Protein AF-J2PBT2-F1 (afdb_monomer_lite)

Structure (mmCIF, N/CA/C/O backbone):
data_AF-J2PBT2-F1
#
_entry.id   AF-J2PBT2-F1
#
loop_
_atom_site.group_PDB
_atom_site.id
_atom_site.type_symbol
_atom_site.label_atom_id
_atom_site.label_alt_id
_atom_site.label_comp_id
_atom_site.label_asym_id
_atom_site.label_entity_id
_atom_site.label_seq_id
_atom_site.pdbx_PDB_ins_code
_atom_site.Cartn_x
_atom_site.Cartn_y
_atom_site.Cartn_z
_atom_site.occupancy
_atom_site.B_iso_or_equiv
_atom_site.auth_seq_id
_at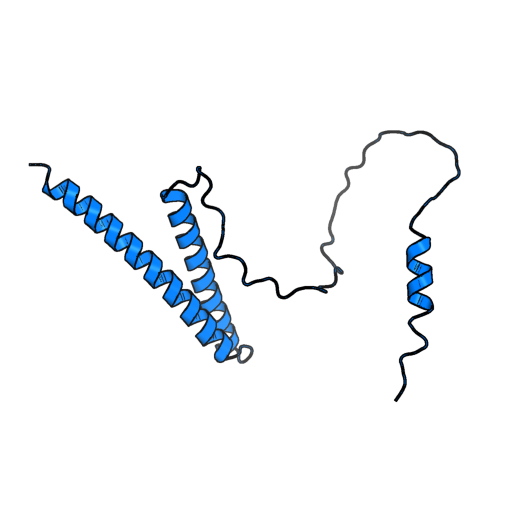om_site.auth_comp_id
_atom_site.auth_asym_id
_atom_site.auth_atom_id
_atom_site.pdbx_PDB_model_num
ATOM 1 N N . MET A 1 1 ? 4.265 7.993 45.966 1.00 47.66 1 MET A N 1
ATOM 2 C CA . MET A 1 1 ? 5.651 7.564 46.272 1.00 47.66 1 MET A CA 1
ATOM 3 C C . MET A 1 1 ? 5.531 6.556 47.407 1.00 47.66 1 MET A C 1
ATOM 5 O O . MET A 1 1 ? 5.002 6.959 48.424 1.00 47.66 1 MET A O 1
ATOM 9 N N . SER A 1 2 ? 5.807 5.256 47.325 1.00 50.16 2 SER A N 1
ATOM 10 C CA . SER A 1 2 ? 6.770 4.461 46.554 1.00 50.16 2 SER A CA 1
ATOM 11 C C . SER A 1 2 ? 6.261 3.000 46.495 1.00 50.16 2 SER A C 1
ATOM 13 O O . SER A 1 2 ? 6.172 2.331 47.517 1.00 50.16 2 SER A O 1
ATOM 15 N N . ILE A 1 3 ? 5.921 2.499 45.301 1.00 54.91 3 ILE A N 1
ATOM 16 C CA . ILE A 1 3 ? 5.471 1.110 45.039 1.00 54.91 3 ILE A CA 1
ATOM 17 C C . ILE A 1 3 ? 6.496 0.463 44.092 1.00 54.91 3 ILE A C 1
ATOM 19 O O . ILE A 1 3 ? 6.188 0.099 42.967 1.00 54.91 3 ILE A O 1
ATOM 23 N N . GLY A 1 4 ? 7.768 0.448 44.500 1.00 60.97 4 GLY A N 1
ATOM 24 C CA . GLY A 1 4 ? 8.878 0.122 43.588 1.00 60.97 4 GLY A CA 1
ATOM 25 C C . GLY A 1 4 ? 9.994 -0.749 44.159 1.00 60.97 4 GLY A C 1
ATOM 26 O O . GLY A 1 4 ? 10.974 -0.969 43.464 1.00 60.97 4 GLY A O 1
ATOM 27 N N . ALA A 1 5 ? 9.883 -1.245 45.395 1.00 56.50 5 ALA A N 1
ATOM 28 C CA . ALA A 1 5 ? 10.969 -2.009 46.024 1.00 56.50 5 ALA A CA 1
ATOM 29 C C . ALA A 1 5 ? 10.658 -3.499 46.259 1.00 56.50 5 ALA A C 1
ATOM 31 O O . ALA A 1 5 ? 11.579 -4.264 46.524 1.00 56.50 5 ALA A O 1
ATOM 32 N N . LEU A 1 6 ? 9.394 -3.935 46.155 1.00 55.50 6 LEU A N 1
ATOM 33 C CA . LEU A 1 6 ? 9.013 -5.318 46.487 1.00 55.50 6 LEU A CA 1
ATOM 34 C C . LEU A 1 6 ? 8.973 -6.278 45.279 1.00 55.50 6 LEU A C 1
ATOM 36 O O . LEU A 1 6 ? 9.051 -7.486 45.480 1.00 55.50 6 LEU A O 1
ATOM 40 N N . ASP A 1 7 ? 8.915 -5.786 44.037 1.00 58.91 7 ASP A N 1
ATOM 41 C CA . ASP A 1 7 ? 8.804 -6.650 42.845 1.00 58.91 7 ASP A CA 1
ATOM 42 C C . ASP A 1 7 ? 10.152 -7.259 42.394 1.00 58.91 7 ASP A C 1
ATOM 44 O O . ASP A 1 7 ? 10.207 -8.402 41.932 1.00 58.91 7 ASP A O 1
ATOM 48 N N . ALA A 1 8 ? 11.266 -6.557 42.640 1.00 56.81 8 ALA A N 1
ATOM 49 C CA . ALA A 1 8 ? 12.604 -6.958 42.190 1.00 56.81 8 ALA A CA 1
ATOM 50 C C . ALA A 1 8 ? 13.091 -8.299 42.781 1.00 56.81 8 ALA A C 1
ATOM 52 O O . ALA A 1 8 ? 13.845 -9.025 42.133 1.00 56.81 8 ALA A O 1
ATOM 53 N N . ALA A 1 9 ? 12.632 -8.672 43.981 1.00 58.34 9 ALA A N 1
ATOM 54 C CA . ALA A 1 9 ? 12.996 -9.946 44.604 1.00 58.34 9 ALA A CA 1
ATOM 55 C C . ALA A 1 9 ? 12.275 -11.152 43.967 1.00 58.34 9 ALA A C 1
ATOM 57 O O . ALA A 1 9 ? 12.816 -12.258 43.950 1.00 58.34 9 ALA A O 1
ATOM 58 N N . SER A 1 10 ? 11.077 -10.955 43.402 1.00 59.69 10 SER A N 1
ATOM 59 C CA . SER A 1 10 ? 10.275 -12.040 42.813 1.00 59.69 10 SER A CA 1
ATOM 60 C C . SER A 1 10 ? 10.696 -12.389 41.377 1.00 59.69 10 SER A C 1
ATOM 62 O O . SER A 1 10 ? 10.554 -13.537 40.943 1.00 59.69 10 SER A O 1
ATOM 64 N N . ALA A 1 11 ? 11.294 -11.429 40.663 1.00 56.41 11 ALA A N 1
ATOM 65 C CA . ALA A 1 11 ? 11.822 -11.620 39.315 1.00 56.41 11 ALA A CA 1
ATOM 66 C C . ALA A 1 11 ? 13.070 -12.523 39.286 1.00 56.41 11 ALA A C 1
ATOM 68 O O . ALA A 1 11 ? 13.260 -13.282 38.335 1.00 56.41 11 ALA A O 1
ATOM 69 N N . TYR A 1 12 ? 13.886 -12.519 40.346 1.00 53.81 12 TYR A N 1
ATOM 70 C CA . TYR A 1 12 ? 15.130 -13.297 40.377 1.00 53.81 12 TYR A CA 1
ATOM 71 C C . TYR A 1 12 ? 14.904 -14.809 40.582 1.00 53.81 12 TYR A C 1
ATOM 73 O O . TYR A 1 12 ? 15.694 -15.630 40.121 1.00 53.81 12 TYR A O 1
ATOM 81 N N . GLY A 1 13 ? 13.791 -15.210 41.209 1.00 53.09 13 GLY A N 1
ATOM 82 C CA . GLY A 1 13 ? 13.482 -16.625 41.468 1.00 53.09 13 GLY A CA 1
ATOM 83 C C . GLY A 1 13 ? 12.998 -17.413 40.243 1.00 53.09 13 GLY A C 1
ATOM 84 O O . GLY A 1 13 ? 13.168 -18.630 40.180 1.00 53.09 13 GLY A O 1
ATOM 85 N N . ARG A 1 14 ? 12.413 -16.744 39.240 1.00 59.00 14 ARG A N 1
ATOM 86 C CA . ARG A 1 14 ? 11.822 -17.422 38.071 1.00 59.00 14 ARG A CA 1
ATOM 87 C C . ARG A 1 14 ? 12.865 -17.837 37.024 1.00 59.00 14 ARG A C 1
ATOM 89 O O . ARG A 1 14 ? 12.619 -18.774 36.271 1.00 59.00 14 ARG A O 1
ATOM 96 N N . ALA A 1 15 ? 14.031 -17.191 37.006 1.00 53.09 15 ALA A N 1
ATOM 97 C CA . ALA A 1 15 ? 15.075 -17.440 36.012 1.00 53.09 15 ALA A CA 1
ATOM 98 C C . ALA A 1 15 ? 15.914 -18.708 36.284 1.00 53.09 15 ALA A C 1
ATOM 100 O O . ALA A 1 15 ? 16.444 -19.288 35.343 1.00 53.09 15 ALA A O 1
ATOM 101 N N . MET A 1 16 ? 15.998 -19.195 37.532 1.00 50.34 16 MET A N 1
ATOM 102 C CA . MET A 1 16 ? 16.809 -20.385 37.859 1.00 50.34 16 MET A CA 1
ATOM 103 C C . MET A 1 16 ? 16.047 -21.720 37.846 1.00 50.34 16 MET A C 1
ATOM 105 O O . MET A 1 16 ? 16.673 -22.770 37.941 1.00 50.34 16 MET A O 1
ATOM 109 N N . ARG A 1 17 ? 14.713 -21.731 37.694 1.00 54.00 17 ARG A N 1
ATOM 110 C CA . ARG A 1 17 ? 13.935 -22.988 37.640 1.00 54.00 17 ARG A CA 1
ATOM 111 C C . ARG A 1 17 ? 13.890 -23.639 36.246 1.00 54.00 17 ARG A C 1
ATOM 113 O O . ARG A 1 17 ? 13.433 -24.769 36.117 1.00 54.00 17 ARG A O 1
ATOM 120 N N . ALA A 1 18 ? 14.373 -22.960 35.206 1.00 54.31 18 ALA A N 1
ATOM 121 C CA . ALA A 1 18 ? 14.307 -23.451 33.826 1.00 54.31 18 ALA A CA 1
ATOM 122 C C . ALA A 1 18 ? 15.460 -24.395 33.418 1.00 54.31 18 ALA A C 1
ATOM 124 O O . ALA A 1 18 ? 15.490 -24.847 32.276 1.00 54.31 18 ALA A O 1
ATOM 125 N N . ALA A 1 19 ? 16.387 -24.732 34.320 1.00 56.31 19 ALA A N 1
ATOM 126 C CA . ALA A 1 19 ? 17.487 -25.648 34.029 1.00 56.31 19 ALA A CA 1
ATOM 127 C C . ALA A 1 19 ? 17.435 -26.892 34.935 1.00 56.31 19 ALA A C 1
ATOM 129 O O . ALA A 1 19 ? 17.770 -26.825 36.115 1.00 56.31 19 ALA A O 1
ATOM 130 N N . SER A 1 20 ? 17.121 -28.038 34.317 1.00 49.19 20 SER A N 1
ATOM 131 C CA . SER A 1 20 ? 17.279 -29.433 34.792 1.00 49.19 20 SER A CA 1
ATOM 132 C C . SER A 1 20 ? 16.114 -30.071 35.574 1.00 49.19 20 SER A C 1
ATOM 134 O O . SER A 1 20 ? 15.980 -29.858 36.777 1.00 49.19 20 SER A O 1
ATOM 136 N N . PRO A 1 21 ? 15.369 -31.010 34.960 1.00 51.09 21 PRO A N 1
ATOM 137 C CA . PRO A 1 21 ? 14.799 -32.148 35.667 1.00 51.09 21 PRO A CA 1
ATOM 138 C C . PRO A 1 21 ? 15.700 -33.380 35.466 1.00 51.09 21 PRO A C 1
ATOM 140 O O . PRO A 1 21 ? 15.740 -33.970 34.389 1.00 51.09 21 PRO A O 1
ATOM 143 N N . LEU A 1 22 ? 16.436 -33.770 36.509 1.00 46.00 22 LEU A N 1
ATOM 144 C CA . LEU A 1 22 ? 17.042 -35.100 36.623 1.00 46.00 22 LEU A CA 1
ATOM 145 C C . LEU A 1 22 ? 16.143 -35.998 37.489 1.00 46.00 22 LEU A C 1
ATOM 147 O O . LEU A 1 22 ? 15.626 -35.554 38.512 1.00 46.00 22 LEU A O 1
ATOM 151 N N . SER A 1 23 ? 16.080 -37.276 37.096 1.00 39.22 23 SER A N 1
ATOM 152 C CA . SER A 1 23 ? 15.415 -38.445 37.713 1.00 39.22 23 SER A CA 1
ATOM 153 C C . SER A 1 23 ? 13.922 -38.627 37.375 1.00 39.22 23 SER A C 1
ATOM 155 O O . SER A 1 23 ? 13.120 -37.730 37.573 1.00 39.22 23 SER A O 1
ATOM 157 N N . GLY A 1 24 ? 13.458 -39.760 36.843 1.00 40.16 24 GLY A N 1
ATOM 158 C CA . GLY A 1 24 ? 14.122 -41.015 36.506 1.00 40.16 24 GLY A CA 1
ATOM 159 C C . GLY A 1 24 ? 13.163 -41.969 35.776 1.00 40.16 24 GLY A C 1
ATOM 160 O O . GLY A 1 24 ? 11.947 -41.811 35.840 1.00 40.16 24 GLY A O 1
ATOM 161 N N . THR A 1 25 ? 13.759 -42.981 35.135 1.00 48.75 25 THR A N 1
ATOM 162 C CA . THR A 1 25 ? 13.174 -44.254 34.653 1.00 48.75 25 THR A CA 1
ATOM 163 C C . THR A 1 25 ? 12.144 -44.232 33.509 1.00 48.75 25 THR A C 1
ATOM 165 O O . THR A 1 25 ? 10.972 -43.952 33.721 1.00 48.75 25 THR A O 1
ATOM 168 N N . GLY A 1 26 ? 12.573 -44.703 32.324 1.00 39.12 26 GLY A N 1
ATOM 169 C CA . GLY A 1 26 ? 11.699 -45.329 31.315 1.00 39.12 26 GLY A CA 1
ATOM 170 C C . GLY A 1 26 ? 11.868 -44.804 29.885 1.00 39.12 26 GLY A C 1
ATOM 171 O O . GLY A 1 26 ? 11.377 -43.736 29.555 1.00 39.12 26 GLY A O 1
ATOM 172 N N . GLN A 1 27 ? 12.561 -45.568 29.040 1.00 46.88 27 GLN A N 1
ATOM 173 C CA . GLN A 1 27 ? 12.809 -45.319 27.609 1.00 46.88 27 GLN A CA 1
ATOM 174 C C . GLN A 1 27 ? 11.504 -45.422 26.747 1.00 46.88 27 GLN A C 1
ATOM 176 O O . GLN A 1 27 ? 10.468 -45.824 27.273 1.00 46.88 27 GLN A O 1
ATOM 181 N N . PRO A 1 28 ? 11.515 -45.036 25.447 1.00 50.88 28 PRO A N 1
ATOM 182 C CA . PRO A 1 28 ? 10.385 -44.525 24.678 1.00 50.88 28 PRO A CA 1
ATOM 183 C C . PRO A 1 28 ? 9.547 -45.622 24.015 1.00 50.88 28 PRO A C 1
ATOM 185 O O . PRO A 1 28 ? 10.076 -46.597 23.484 1.00 50.88 28 PRO A O 1
ATOM 188 N N . ALA A 1 29 ? 8.242 -45.380 23.926 1.00 46.41 29 ALA A N 1
ATOM 189 C CA . ALA A 1 29 ? 7.372 -46.046 22.970 1.00 46.41 29 ALA A CA 1
ATOM 190 C C . ALA A 1 29 ? 6.780 -44.988 22.035 1.00 46.41 29 ALA A C 1
ATOM 192 O O . ALA A 1 29 ? 5.908 -44.204 22.403 1.00 46.41 29 ALA A O 1
ATOM 193 N N . SER A 1 30 ? 7.300 -44.959 20.813 1.00 62.41 30 SER A N 1
ATOM 194 C CA . SER A 1 30 ? 6.652 -44.369 19.649 1.00 62.41 30 SER A CA 1
ATOM 195 C C . SER A 1 30 ? 5.271 -45.000 19.460 1.00 62.41 30 SER A C 1
ATOM 197 O O . SER A 1 30 ? 5.191 -46.163 19.072 1.00 62.41 30 SER A O 1
ATOM 199 N N . ALA A 1 31 ? 4.200 -44.250 19.707 1.00 47.72 31 ALA A N 1
ATOM 200 C CA . ALA A 1 31 ? 2.865 -44.590 19.226 1.00 47.72 31 ALA A CA 1
ATOM 201 C C . ALA A 1 31 ? 1.953 -43.352 19.231 1.00 47.72 31 ALA A C 1
ATOM 203 O O . ALA A 1 31 ? 1.562 -42.845 20.275 1.00 47.72 31 ALA A O 1
ATOM 204 N N . SER A 1 32 ? 1.662 -42.875 18.020 1.00 50.34 32 SER A N 1
ATOM 205 C CA . SER A 1 32 ? 0.333 -42.482 17.532 1.00 50.34 32 SER A CA 1
ATOM 206 C C . SER A 1 32 ? -0.708 -41.924 18.518 1.00 50.34 32 SER A C 1
ATOM 208 O O . SER A 1 32 ? -1.292 -42.675 19.294 1.00 50.34 32 SER A O 1
ATOM 210 N N . ALA A 1 33 ? -1.095 -40.667 18.304 1.00 48.66 33 ALA A N 1
ATOM 211 C CA . ALA A 1 33 ? -2.494 -40.213 18.320 1.00 48.66 33 ALA A CA 1
ATOM 212 C C . ALA A 1 33 ? -2.522 -38.792 17.728 1.00 48.66 33 ALA A C 1
ATOM 214 O O . ALA A 1 33 ? -2.133 -37.825 18.368 1.00 48.66 33 ALA A O 1
ATOM 215 N N . THR A 1 34 ? -2.759 -38.638 16.426 1.00 52.97 34 THR A N 1
ATOM 216 C CA . THR A 1 34 ? -4.092 -38.329 15.879 1.00 52.97 34 THR A CA 1
ATOM 217 C C . THR A 1 34 ? -5.202 -38.239 16.923 1.00 52.97 34 THR A C 1
ATOM 219 O O . THR A 1 34 ? -5.758 -39.247 17.335 1.00 52.97 34 THR A O 1
ATOM 222 N N . SER A 1 35 ? -5.559 -37.009 17.272 1.00 43.78 35 SER A N 1
ATOM 223 C CA . SER A 1 35 ? -6.927 -36.539 17.538 1.00 43.78 35 SER A CA 1
ATOM 224 C C . SER A 1 35 ? -6.779 -35.038 17.801 1.00 43.78 35 SER A C 1
ATOM 226 O O . SER A 1 35 ? -6.085 -34.648 18.727 1.00 43.78 35 SER A O 1
ATOM 228 N N . GLY A 1 36 ? -7.222 -34.139 16.932 1.00 38.00 36 GLY A N 1
ATOM 229 C CA . GLY A 1 36 ? -8.622 -33.979 16.584 1.00 38.00 36 GLY A CA 1
ATOM 230 C C . GLY A 1 36 ? -9.206 -32.858 17.450 1.00 38.00 36 GLY A C 1
ATOM 231 O O . GLY A 1 36 ? -9.168 -32.949 18.668 1.00 38.00 36 GLY A O 1
ATOM 232 N N . ALA A 1 37 ? -9.772 -31.855 16.777 1.00 41.28 37 ALA A N 1
ATOM 233 C CA . ALA A 1 37 ? -10.699 -30.842 17.290 1.00 41.28 37 ALA A CA 1
ATOM 234 C C . ALA A 1 37 ? -10.143 -29.658 18.119 1.00 41.28 37 ALA A C 1
ATOM 236 O O . ALA A 1 37 ? -9.865 -29.763 19.303 1.00 41.28 37 ALA A O 1
ATOM 237 N N . GLY A 1 38 ? -10.148 -28.485 17.470 1.00 43.56 38 GLY A N 1
ATOM 238 C CA . GLY A 1 38 ? -10.887 -27.310 17.951 1.00 43.56 38 GLY A CA 1
ATOM 239 C C . GLY A 1 38 ? -10.341 -26.538 19.155 1.00 43.56 38 GLY A C 1
ATOM 240 O O . GLY A 1 38 ? -10.499 -26.958 20.294 1.00 43.56 38 GLY A O 1
ATOM 241 N N . GLY A 1 39 ? -9.856 -25.316 18.906 1.00 40.53 39 GLY A N 1
ATOM 242 C CA . GLY A 1 39 ? -9.716 -24.304 19.957 1.00 40.53 39 GLY A CA 1
ATOM 243 C C . GLY A 1 39 ? -8.714 -23.197 19.645 1.00 40.53 39 GLY A C 1
ATOM 244 O O . GLY A 1 39 ? -7.674 -23.125 20.287 1.00 40.53 39 GLY A O 1
ATOM 245 N N . ILE A 1 40 ? -9.010 -22.300 18.696 1.00 49.00 40 ILE A N 1
ATOM 246 C CA . ILE A 1 40 ? -8.290 -21.016 18.617 1.00 49.00 40 ILE A CA 1
ATOM 247 C C . ILE A 1 40 ? -8.885 -20.051 19.646 1.00 49.00 40 ILE A C 1
ATOM 249 O O . ILE A 1 40 ? -9.756 -19.238 19.351 1.00 49.00 40 ILE A O 1
ATOM 253 N N . GLY A 1 41 ? -8.448 -20.196 20.892 1.00 42.22 41 GLY A N 1
ATOM 254 C CA . GLY A 1 41 ? -8.869 -19.354 22.000 1.00 42.22 41 GLY A CA 1
ATOM 255 C C . GLY A 1 41 ? -7.725 -19.103 22.972 1.00 42.22 41 GLY A C 1
ATOM 256 O O . GLY A 1 41 ? -7.261 -20.025 23.627 1.00 42.22 41 GLY A O 1
ATOM 257 N N . ALA A 1 42 ? -7.371 -17.822 23.090 1.00 44.31 42 ALA A N 1
ATOM 258 C CA . ALA A 1 42 ? -6.699 -17.181 24.218 1.00 44.31 42 ALA A CA 1
ATOM 259 C C . ALA A 1 42 ? -5.190 -17.427 24.434 1.00 44.31 42 ALA A C 1
ATOM 261 O O . ALA A 1 42 ? -4.758 -18.425 25.000 1.00 44.31 42 ALA A O 1
ATOM 262 N N . GLY A 1 43 ? -4.424 -16.362 24.165 1.00 44.03 43 GLY A N 1
ATOM 263 C CA . GLY A 1 43 ? -3.372 -15.932 25.087 1.00 44.03 43 GLY A CA 1
ATOM 264 C C . GLY A 1 43 ? -1.942 -16.007 24.569 1.00 44.03 43 GLY A C 1
ATOM 265 O O . GLY A 1 43 ? -1.163 -16.812 25.062 1.00 44.03 43 GLY A O 1
ATOM 266 N N . LEU A 1 44 ? -1.546 -15.091 23.680 1.00 41.09 44 LEU A N 1
ATOM 267 C CA . LEU A 1 44 ? -0.158 -14.625 23.642 1.00 41.09 44 LEU A CA 1
ATOM 268 C C . LEU A 1 44 ? -0.139 -13.098 23.621 1.00 41.09 44 LEU A C 1
ATOM 270 O O . LEU A 1 44 ? -0.650 -12.458 22.704 1.00 41.09 44 LEU A O 1
ATOM 274 N N . GLY A 1 45 ? 0.401 -12.542 24.704 1.00 39.62 45 GLY A N 1
ATOM 275 C CA . GLY A 1 45 ? 0.529 -11.116 24.933 1.00 39.62 45 GLY A CA 1
ATOM 276 C C . GLY A 1 45 ? 1.402 -10.450 23.877 1.00 39.62 45 GLY A C 1
ATOM 277 O O . GLY A 1 45 ? 2.549 -10.833 23.661 1.00 39.62 45 GLY A O 1
ATOM 278 N N . VAL A 1 46 ? 0.846 -9.410 23.262 1.00 46.41 46 VAL A N 1
ATOM 279 C CA . VAL A 1 46 ? 1.599 -8.394 22.533 1.00 46.41 46 VAL A CA 1
ATOM 280 C C . VAL A 1 46 ? 2.356 -7.562 23.563 1.00 46.41 46 VAL A C 1
ATOM 282 O O . VAL A 1 46 ? 1.783 -6.745 24.280 1.00 46.41 46 VAL A O 1
ATOM 285 N N . GLY A 1 47 ? 3.657 -7.806 23.642 1.00 43.50 47 GLY A N 1
ATOM 286 C CA . GLY A 1 47 ? 4.618 -6.971 24.339 1.00 43.50 47 GLY A CA 1
ATOM 287 C C . GLY A 1 47 ? 5.903 -6.943 23.527 1.00 43.50 47 GLY A C 1
ATOM 288 O O . GLY A 1 47 ? 6.633 -7.927 23.511 1.00 43.50 47 GLY A O 1
ATOM 289 N N . GLY A 1 48 ? 6.170 -5.817 22.862 1.00 40.81 48 GLY A N 1
ATOM 290 C CA . GLY A 1 48 ? 7.488 -5.518 22.303 1.00 40.81 48 GLY A CA 1
ATOM 291 C C . GLY A 1 48 ? 7.495 -5.112 20.832 1.00 40.81 48 GLY A C 1
ATOM 292 O O . GLY A 1 48 ? 7.473 -5.957 19.948 1.00 40.81 48 GLY A O 1
ATOM 293 N N . GLY A 1 49 ? 7.670 -3.808 20.603 1.00 43.16 49 GLY A N 1
ATOM 294 C CA . GLY A 1 49 ? 8.458 -3.319 19.472 1.00 43.16 49 GLY A CA 1
ATOM 295 C C . GLY A 1 49 ? 7.671 -2.726 18.310 1.00 43.16 49 GLY A C 1
ATOM 296 O O . GLY A 1 49 ? 7.238 -3.430 17.407 1.00 43.16 49 GLY A O 1
ATOM 297 N N . LEU A 1 50 ? 7.616 -1.395 18.279 1.00 52.69 50 LEU A N 1
ATOM 298 C CA . LEU A 1 50 ? 7.245 -0.551 17.138 1.00 52.69 50 LEU A CA 1
ATOM 299 C C . LEU A 1 50 ? 8.280 -0.628 15.988 1.00 52.69 50 LEU A C 1
ATOM 301 O O . LEU A 1 50 ? 8.777 0.384 15.508 1.00 52.69 50 LEU A O 1
ATOM 305 N N . GLY A 1 51 ? 8.624 -1.833 15.533 1.00 50.72 51 GLY A N 1
ATOM 306 C CA . GLY A 1 51 ? 9.575 -2.081 14.441 1.00 50.72 51 GLY A CA 1
ATOM 307 C C . GLY A 1 51 ? 8.936 -2.181 13.051 1.00 50.72 51 GLY A C 1
ATOM 308 O O . GLY A 1 51 ? 9.474 -2.864 12.189 1.00 50.72 51 GLY A O 1
ATOM 309 N N . GLY A 1 52 ? 7.773 -1.562 12.833 1.00 53.25 52 GLY A N 1
ATOM 310 C CA . GLY A 1 52 ? 6.943 -1.759 11.635 1.00 53.25 52 GLY A CA 1
ATOM 311 C C . GLY A 1 52 ? 7.201 -0.821 10.450 1.00 53.25 52 GLY A C 1
ATOM 312 O O . GLY A 1 52 ? 6.368 -0.767 9.557 1.00 53.25 52 GLY A O 1
ATOM 313 N N . LEU A 1 53 ? 8.306 -0.068 10.425 1.00 55.56 53 LEU A N 1
ATOM 314 C CA . LEU A 1 53 ? 8.630 0.873 9.330 1.00 55.56 53 LEU A CA 1
ATOM 315 C C . LEU A 1 53 ? 9.892 0.473 8.536 1.00 55.56 53 LEU A C 1
ATOM 317 O O . LEU A 1 53 ? 10.396 1.240 7.723 1.00 55.56 53 LEU A O 1
ATOM 321 N N . GLY A 1 54 ? 10.413 -0.739 8.747 1.00 52.69 54 GLY A N 1
ATOM 322 C CA . GLY A 1 54 ? 11.654 -1.235 8.135 1.00 52.69 54 GLY A CA 1
ATOM 323 C C . GLY A 1 54 ? 11.486 -2.013 6.825 1.00 52.69 54 GLY A C 1
ATOM 324 O O . GLY A 1 54 ? 12.252 -2.940 6.587 1.00 52.69 54 GLY A O 1
ATOM 325 N N . GLY A 1 55 ? 10.482 -1.695 6.003 1.00 55.34 55 GLY A N 1
ATOM 326 C CA . GLY A 1 55 ? 10.141 -2.468 4.798 1.00 55.34 55 GLY A CA 1
ATOM 327 C C . GLY A 1 55 ? 10.668 -1.933 3.462 1.00 55.34 55 GLY A C 1
ATOM 328 O O . GLY A 1 55 ? 10.480 -2.593 2.451 1.00 55.34 55 GLY A O 1
ATOM 329 N N . ILE A 1 56 ? 11.333 -0.773 3.416 1.00 57.66 56 ILE A N 1
ATOM 330 C CA . ILE A 1 56 ? 11.782 -0.154 2.145 1.00 57.66 56 ILE A CA 1
ATOM 331 C C . ILE A 1 56 ? 13.215 -0.531 1.724 1.00 57.66 56 ILE A C 1
ATOM 333 O O . ILE A 1 56 ? 13.780 0.071 0.818 1.00 57.66 56 ILE A O 1
ATOM 337 N N . GLY A 1 57 ? 13.819 -1.533 2.368 1.00 57.09 57 GLY A N 1
ATOM 338 C CA . GLY A 1 57 ? 15.227 -1.905 2.175 1.00 57.09 57 GLY A CA 1
ATOM 339 C C . GLY A 1 57 ? 15.463 -3.393 1.932 1.00 57.09 57 GLY A C 1
ATOM 340 O O . GLY A 1 57 ? 16.470 -3.927 2.391 1.00 57.09 57 GLY A O 1
ATOM 341 N N . GLY A 1 58 ? 14.535 -4.082 1.262 1.00 51.97 58 GLY A N 1
ATOM 342 C CA . GLY A 1 58 ? 14.726 -5.472 0.851 1.00 51.97 58 GLY A CA 1
ATOM 343 C C . GLY A 1 58 ? 15.858 -5.587 -0.171 1.00 51.97 58 GLY A C 1
ATOM 344 O O . GLY A 1 58 ? 15.781 -5.035 -1.265 1.00 51.97 58 GLY A O 1
ATOM 345 N N . SER A 1 59 ? 16.915 -6.299 0.205 1.00 45.06 59 SER A N 1
ATOM 346 C CA . SER A 1 59 ? 18.088 -6.630 -0.604 1.00 45.06 59 SER A CA 1
ATOM 347 C C . SER A 1 59 ? 17.729 -7.044 -2.036 1.00 45.06 59 SER A C 1
ATOM 349 O O . SER A 1 59 ? 17.173 -8.120 -2.255 1.00 45.06 59 SER A O 1
ATOM 351 N N . VAL A 1 60 ? 18.135 -6.227 -3.012 1.00 53.19 60 VAL A N 1
ATOM 352 C CA . VAL A 1 60 ? 18.232 -6.606 -4.431 1.00 53.19 60 VAL A CA 1
ATOM 353 C C . VAL A 1 60 ? 19.438 -7.541 -4.584 1.00 53.19 60 VAL A C 1
ATOM 355 O O . VAL A 1 60 ? 20.518 -7.159 -5.024 1.00 53.19 60 VAL A O 1
ATOM 358 N N . GLY A 1 61 ? 19.272 -8.779 -4.121 1.00 45.00 61 GLY A N 1
ATOM 359 C CA . GLY A 1 61 ? 20.116 -9.915 -4.477 1.00 45.00 61 GLY A CA 1
ATOM 360 C C . GLY A 1 61 ? 19.492 -10.617 -5.679 1.00 45.00 61 GLY A C 1
ATOM 361 O O . GLY A 1 61 ? 18.284 -10.843 -5.692 1.00 45.00 61 GLY A O 1
ATOM 362 N N . GLY A 1 62 ? 20.294 -10.899 -6.707 1.00 57.12 62 GLY A N 1
ATOM 363 C CA . GLY A 1 62 ? 19.838 -11.420 -7.998 1.00 57.12 62 GLY A CA 1
ATOM 364 C C . GLY A 1 62 ? 18.838 -12.575 -7.880 1.00 57.12 62 GLY A C 1
ATOM 365 O O . GLY A 1 62 ? 19.127 -13.592 -7.257 1.00 57.12 62 GLY A O 1
ATOM 366 N N . GLY A 1 63 ? 17.666 -12.403 -8.498 1.00 59.00 63 GLY A N 1
ATOM 367 C CA . GLY A 1 63 ? 16.620 -13.428 -8.556 1.00 59.00 63 GLY A CA 1
ATOM 368 C C . GLY A 1 63 ? 15.194 -12.886 -8.664 1.00 59.00 63 GLY A C 1
ATOM 369 O O . GLY A 1 63 ? 14.324 -13.588 -9.171 1.00 59.00 63 GLY A O 1
ATOM 370 N N . THR A 1 64 ? 14.934 -11.641 -8.256 1.00 69.25 64 THR A N 1
ATOM 371 C CA . THR A 1 64 ? 13.593 -11.053 -8.401 1.00 69.25 64 THR A CA 1
ATOM 372 C C . THR A 1 64 ? 13.370 -10.623 -9.847 1.00 69.25 64 THR A C 1
ATOM 374 O O . THR A 1 64 ? 13.979 -9.666 -10.326 1.00 69.25 64 THR A O 1
ATOM 377 N N . SER A 1 65 ? 12.502 -11.338 -10.563 1.00 87.31 65 SER A N 1
ATOM 378 C CA . SER A 1 65 ? 12.047 -10.914 -11.885 1.00 87.31 65 SER A CA 1
ATOM 379 C C . SER A 1 65 ? 11.310 -9.574 -11.765 1.00 87.31 65 SER A C 1
ATOM 381 O O . SER A 1 65 ? 10.564 -9.350 -10.811 1.00 87.31 65 SER A O 1
ATOM 383 N N . PHE A 1 66 ? 11.494 -8.676 -12.738 1.00 84.38 66 PHE A N 1
ATOM 384 C CA . PHE A 1 66 ? 10.756 -7.405 -12.793 1.00 84.38 66 PHE A CA 1
ATOM 385 C C . PHE A 1 66 ? 9.240 -7.633 -12.676 1.00 84.38 66 PHE A C 1
ATOM 387 O O . PHE A 1 66 ? 8.561 -6.918 -11.948 1.00 84.38 66 PHE A O 1
ATOM 394 N N . GLY A 1 67 ? 8.732 -8.692 -13.316 1.00 89.38 67 GLY A N 1
ATOM 395 C CA . GLY A 1 67 ? 7.335 -9.107 -13.197 1.00 89.38 67 GLY A CA 1
ATOM 396 C C . GLY A 1 67 ? 6.922 -9.428 -11.760 1.00 89.38 67 GLY A C 1
ATOM 397 O O . GLY A 1 67 ? 5.899 -8.927 -11.315 1.00 89.38 67 GLY A O 1
ATOM 398 N N . GLY A 1 68 ? 7.735 -10.179 -11.010 1.00 90.94 68 GLY A N 1
ATOM 399 C CA . GLY A 1 68 ? 7.444 -10.490 -9.607 1.00 90.94 68 GLY A CA 1
ATOM 400 C C . GLY A 1 68 ? 7.474 -9.257 -8.698 1.00 90.94 68 GLY A C 1
ATOM 401 O O . GLY A 1 68 ? 6.670 -9.150 -7.772 1.00 90.94 68 GLY A O 1
ATOM 402 N N . MET A 1 69 ? 8.350 -8.288 -8.985 1.00 89.69 69 MET A N 1
ATOM 403 C CA . MET A 1 69 ? 8.351 -6.998 -8.286 1.00 89.69 69 MET A CA 1
ATOM 404 C C . MET A 1 69 ? 7.061 -6.217 -8.569 1.00 89.69 69 MET A C 1
ATOM 406 O O . MET A 1 69 ? 6.413 -5.763 -7.631 1.00 89.69 69 MET A O 1
ATOM 410 N N . VAL A 1 70 ? 6.645 -6.118 -9.836 1.00 91.25 70 VAL A N 1
ATOM 411 C CA . VAL A 1 70 ? 5.397 -5.436 -10.221 1.00 91.25 70 VAL A CA 1
ATOM 412 C C . VAL A 1 70 ? 4.170 -6.134 -9.632 1.00 91.25 70 VAL A C 1
ATOM 414 O O . VAL A 1 70 ? 3.287 -5.464 -9.110 1.00 91.25 70 VAL A O 1
ATOM 417 N N . GLU A 1 71 ? 4.117 -7.465 -9.661 1.00 91.69 71 GLU A N 1
ATOM 418 C CA . GLU A 1 71 ? 3.034 -8.247 -9.053 1.00 91.69 71 GLU A CA 1
ATOM 419 C C . GLU A 1 71 ? 2.922 -7.977 -7.548 1.00 91.69 71 GLU A C 1
ATOM 421 O O . GLU A 1 71 ? 1.827 -7.727 -7.040 1.00 91.69 71 GLU A O 1
ATOM 426 N N . SER A 1 72 ? 4.061 -7.937 -6.851 1.00 92.19 72 SER A N 1
ATOM 427 C CA . SER A 1 72 ? 4.112 -7.604 -5.425 1.00 92.19 72 SER A CA 1
ATOM 428 C C . SER A 1 72 ? 3.603 -6.183 -5.166 1.00 92.19 72 SER A C 1
ATOM 430 O O . SER A 1 72 ? 2.734 -5.998 -4.318 1.00 92.19 72 SER A O 1
ATOM 432 N N . MET A 1 73 ? 4.058 -5.197 -5.948 1.00 90.88 73 MET A N 1
ATOM 433 C CA . MET A 1 73 ? 3.613 -3.799 -5.837 1.00 90.88 73 MET A CA 1
ATOM 434 C C . MET A 1 73 ? 2.106 -3.644 -6.089 1.00 90.88 73 MET A C 1
ATOM 436 O O . MET A 1 73 ? 1.424 -2.906 -5.374 1.00 90.88 73 MET A O 1
ATOM 440 N N . VAL A 1 74 ? 1.564 -4.357 -7.082 1.00 93.69 74 VAL A N 1
ATOM 441 C CA . VAL A 1 74 ? 0.123 -4.376 -7.384 1.00 93.69 74 VAL A CA 1
ATOM 442 C C . VAL A 1 74 ? -0.666 -4.996 -6.234 1.00 93.69 74 VAL A C 1
ATOM 444 O O . VAL A 1 74 ? -1.664 -4.418 -5.799 1.00 93.69 74 VAL A O 1
ATOM 447 N N . SER A 1 75 ? -0.217 -6.139 -5.709 1.00 94.31 75 SER A N 1
ATOM 448 C CA . SER A 1 75 ? -0.852 -6.793 -4.561 1.00 94.31 75 SER A CA 1
ATOM 449 C C . SER A 1 75 ? -0.841 -5.899 -3.318 1.00 94.31 75 SER A C 1
ATOM 451 O O . SER A 1 75 ? -1.838 -5.810 -2.600 1.00 94.31 75 SER A O 1
ATOM 453 N N . GLU A 1 76 ? 0.269 -5.211 -3.068 1.00 92.31 76 GLU A N 1
ATOM 454 C CA . GLU A 1 76 ? 0.438 -4.311 -1.929 1.00 92.31 76 GLU A CA 1
ATOM 455 C C . GLU A 1 76 ? -0.454 -3.069 -2.056 1.00 92.31 76 GLU A C 1
ATOM 457 O O . GLU A 1 76 ? -1.158 -2.714 -1.112 1.00 92.31 76 GLU A O 1
ATOM 462 N N . THR A 1 77 ? -0.552 -2.488 -3.255 1.00 94.38 77 THR A N 1
ATOM 463 C CA . THR A 1 77 ? -1.465 -1.365 -3.529 1.00 94.38 77 THR A CA 1
ATOM 464 C C . THR A 1 77 ? -2.929 -1.765 -3.372 1.00 94.38 77 THR A C 1
ATOM 466 O O . THR A 1 77 ? -3.713 -1.024 -2.778 1.00 94.38 77 THR A O 1
ATOM 469 N N . ALA A 1 78 ? -3.311 -2.962 -3.830 1.00 95.19 78 ALA A N 1
ATOM 470 C CA . ALA A 1 78 ? -4.650 -3.498 -3.591 1.00 95.19 78 ALA A CA 1
ATOM 471 C C . ALA A 1 78 ? -4.937 -3.672 -2.087 1.00 95.19 78 ALA A C 1
ATOM 473 O O . ALA A 1 78 ? -6.060 -3.434 -1.636 1.00 95.19 78 ALA A O 1
ATOM 474 N N . GLY A 1 79 ? -3.925 -4.050 -1.301 1.00 95.31 79 GLY A N 1
ATOM 475 C CA . GLY A 1 79 ? -3.991 -4.081 0.159 1.00 95.31 79 GLY A CA 1
ATOM 476 C C . GLY A 1 79 ? -4.211 -2.695 0.772 1.00 95.31 79 GLY A C 1
ATOM 477 O O . GLY A 1 79 ? -5.115 -2.532 1.594 1.00 95.31 79 GLY A O 1
ATOM 478 N N . SER A 1 80 ? -3.441 -1.692 0.341 1.00 93.81 80 SER A N 1
ATOM 479 C CA . SER A 1 80 ? -3.565 -0.302 0.802 1.00 93.81 80 SER A CA 1
ATOM 480 C C . SER A 1 80 ? -4.939 0.297 0.488 1.00 93.81 80 SER A C 1
ATOM 482 O O . SER A 1 80 ? -5.545 0.911 1.364 1.00 93.81 80 SER A O 1
ATOM 484 N N . LEU A 1 81 ? -5.484 0.045 -0.708 1.00 94.94 81 LEU A N 1
ATOM 485 C CA . LEU A 1 81 ? -6.833 0.481 -1.092 1.00 94.94 81 LEU A CA 1
ATOM 486 C C . LEU A 1 81 ? -7.916 -0.133 -0.194 1.00 94.94 81 LEU A C 1
ATOM 488 O O . LEU A 1 81 ? -8.746 0.584 0.358 1.00 94.94 81 LEU A O 1
ATOM 492 N N . ARG A 1 82 ? -7.868 -1.451 0.037 1.00 96.00 82 ARG A N 1
ATOM 493 C CA . ARG A 1 82 ? -8.812 -2.133 0.946 1.00 96.00 82 ARG A CA 1
ATOM 494 C C . ARG A 1 82 ? -8.691 -1.646 2.388 1.00 96.00 82 ARG A C 1
ATOM 496 O O . ARG A 1 82 ? -9.684 -1.605 3.118 1.00 96.00 82 ARG A O 1
ATOM 503 N N . ASN A 1 83 ? -7.478 -1.304 2.826 1.00 94.12 83 ASN A N 1
ATOM 504 C CA . ASN A 1 83 ? -7.259 -0.716 4.143 1.00 94.12 83 ASN A CA 1
ATOM 505 C C . ASN A 1 83 ? -7.942 0.654 4.235 1.00 94.12 83 ASN A C 1
ATOM 507 O O . ASN A 1 83 ? -8.734 0.858 5.154 1.00 94.12 83 ASN A O 1
ATOM 511 N N . ALA A 1 84 ? -7.725 1.530 3.249 1.00 94.19 84 ALA A N 1
ATOM 512 C CA . ALA A 1 84 ? -8.387 2.830 3.170 1.00 94.19 84 ALA A CA 1
ATOM 513 C C . ALA A 1 84 ? -9.917 2.690 3.215 1.00 94.19 84 ALA A C 1
ATOM 515 O O . ALA A 1 84 ? -10.556 3.304 4.066 1.00 94.19 84 ALA A O 1
ATOM 516 N N . GLU A 1 85 ? -10.495 1.789 2.415 1.00 94.81 85 GLU A N 1
ATOM 517 C CA . GLU A 1 85 ? -11.934 1.485 2.438 1.00 94.81 85 GLU A CA 1
ATOM 518 C C . GLU A 1 85 ? -12.413 1.030 3.824 1.00 94.81 85 GLU A C 1
ATOM 520 O O . GLU A 1 85 ? -13.439 1.491 4.328 1.00 94.81 85 GLU A O 1
ATOM 525 N N . THR A 1 86 ? -11.652 0.154 4.483 1.00 95.62 86 THR A N 1
ATOM 526 C CA . THR A 1 86 ? -11.976 -0.333 5.829 1.00 95.62 86 THR A CA 1
ATOM 527 C C . THR A 1 86 ? -11.995 0.806 6.850 1.00 95.62 86 THR A C 1
ATOM 529 O O . THR A 1 86 ? -12.887 0.848 7.702 1.00 95.62 86 THR A O 1
ATOM 532 N N . GLN A 1 87 ? -11.033 1.731 6.786 1.00 93.94 87 GLN A N 1
ATOM 533 C CA . GLN A 1 87 ? -11.001 2.889 7.681 1.00 93.94 87 GLN A CA 1
ATOM 534 C C . GLN A 1 87 ? -12.149 3.857 7.379 1.00 93.94 87 GLN A C 1
ATOM 536 O O . GLN A 1 87 ? -12.833 4.289 8.307 1.00 93.94 87 GLN A O 1
ATOM 541 N N . SER A 1 88 ? -12.448 4.112 6.101 1.00 90.38 88 SER A N 1
ATOM 542 C CA . SER A 1 88 ? -13.596 4.929 5.695 1.00 90.38 88 SER A CA 1
ATOM 543 C C . SER A 1 88 ? -14.918 4.361 6.220 1.00 90.38 88 SER A C 1
ATOM 545 O O . SER A 1 88 ? -15.728 5.096 6.785 1.00 90.38 88 SER A O 1
ATOM 547 N N . VAL A 1 89 ? -15.128 3.043 6.127 1.00 94.75 89 VAL A N 1
ATOM 548 C CA . VAL A 1 89 ? -16.335 2.387 6.659 1.00 94.75 89 VAL A CA 1
ATOM 549 C C . VAL A 1 89 ? -16.424 2.519 8.182 1.00 94.75 89 VAL A C 1
ATOM 551 O O . VAL A 1 89 ? -17.494 2.820 8.716 1.00 94.75 89 VAL A O 1
ATOM 554 N N . LYS A 1 90 ? -15.311 2.337 8.905 1.00 90.44 90 LYS A N 1
ATOM 555 C CA . LYS A 1 90 ? -15.274 2.521 10.368 1.00 90.44 90 LYS A CA 1
ATOM 556 C C . LYS 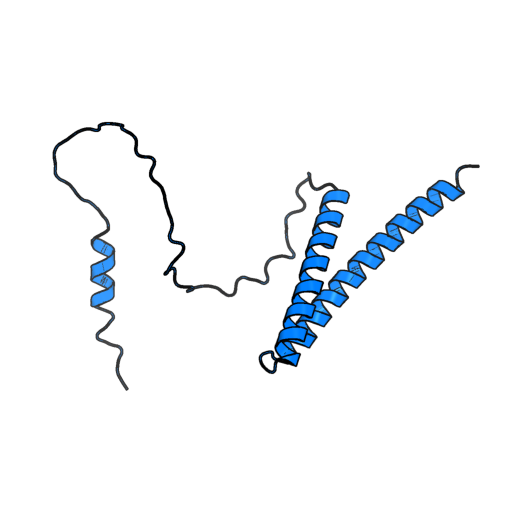A 1 90 ? -15.614 3.954 10.771 1.00 90.44 90 LYS A C 1
ATOM 558 O O . LYS A 1 90 ? -16.335 4.150 11.751 1.00 90.44 90 LYS A O 1
ATOM 563 N N . GLN A 1 91 ? -15.124 4.933 10.017 1.00 91.81 91 GLN A N 1
ATOM 564 C CA . GLN A 1 91 ? -15.376 6.344 10.271 1.00 91.81 91 GLN A CA 1
ATOM 565 C C . GLN A 1 91 ? -16.846 6.713 10.037 1.00 91.81 91 GLN A C 1
ATOM 567 O O . GLN A 1 91 ? -17.452 7.367 10.883 1.00 91.81 91 GLN A O 1
ATOM 572 N N . ILE A 1 92 ? -17.457 6.227 8.951 1.00 90.38 92 ILE A N 1
ATOM 573 C CA . ILE A 1 92 ? -18.896 6.406 8.685 1.00 90.38 92 ILE A CA 1
ATOM 574 C C . ILE A 1 92 ? -19.741 5.785 9.810 1.00 90.38 92 ILE A C 1
ATOM 576 O O . ILE A 1 92 ? -20.760 6.343 10.208 1.00 90.38 92 ILE A O 1
ATOM 580 N N . GLY A 1 93 ? -19.292 4.661 10.377 1.00 88.94 93 GLY A N 1
ATOM 581 C CA . GLY A 1 93 ? -19.907 4.031 11.548 1.00 88.94 93 GLY A CA 1
ATOM 582 C C . GLY A 1 93 ? -19.649 4.737 12.888 1.00 88.94 93 GLY A C 1
ATOM 583 O O . GLY A 1 93 ? -20.037 4.195 13.923 1.00 88.94 93 GLY A O 1
ATOM 584 N N . GLY A 1 94 ? -18.968 5.891 12.896 1.00 87.62 94 GLY A N 1
ATOM 585 C CA . GLY A 1 94 ? -18.633 6.668 14.096 1.00 87.62 94 GLY A CA 1
ATOM 586 C C . GLY A 1 94 ? -17.567 6.031 14.995 1.00 87.62 94 GLY A C 1
ATOM 587 O O . GLY A 1 94 ? -17.419 6.429 16.147 1.00 87.62 94 GLY A O 1
ATOM 588 N N . LYS A 1 95 ? -16.855 5.013 14.500 1.00 84.88 95 LYS A N 1
ATOM 589 C CA . LYS A 1 95 ? -15.888 4.198 15.260 1.00 84.88 95 LYS A CA 1
ATOM 590 C C . LYS A 1 95 ? -14.447 4.330 14.756 1.00 84.88 95 LYS A C 1
ATOM 592 O O . LYS A 1 95 ? -13.578 3.617 15.248 1.00 84.88 95 LYS A O 1
ATOM 597 N N . GLY A 1 96 ? -14.207 5.171 13.754 1.00 82.81 96 GLY A N 1
ATOM 598 C CA . GLY A 1 96 ? -12.892 5.404 13.154 1.00 82.81 96 GLY A CA 1
ATOM 599 C C . GLY A 1 96 ? -12.484 6.870 13.250 1.00 82.81 96 GLY A C 1
ATOM 600 O O . GLY A 1 96 ? -13.351 7.746 13.230 1.00 82.81 96 GLY A O 1
ATOM 601 N N . ASP A 1 97 ? -11.179 7.122 13.350 1.00 93.06 97 ASP A N 1
ATOM 602 C CA . ASP A 1 97 ? -10.604 8.467 13.331 1.00 93.06 97 ASP A CA 1
ATOM 603 C C . ASP A 1 97 ? -10.490 8.980 11.885 1.00 93.06 97 ASP A C 1
ATOM 605 O O . ASP A 1 97 ? -10.069 8.259 10.981 1.00 93.06 97 ASP A O 1
ATOM 609 N N . LEU A 1 98 ? -10.844 10.248 11.675 1.00 93.00 98 LEU A N 1
ATOM 610 C CA . LEU A 1 98 ? -10.627 10.980 10.425 1.00 93.00 98 LEU A CA 1
ATOM 611 C C . LEU A 1 98 ? -9.151 10.980 10.008 1.00 93.00 98 LEU A C 1
ATOM 613 O O . LEU A 1 98 ? -8.845 10.902 8.818 1.00 93.00 98 LEU A O 1
ATOM 617 N N . ILE A 1 99 ? -8.242 11.063 10.981 1.00 94.56 99 ILE A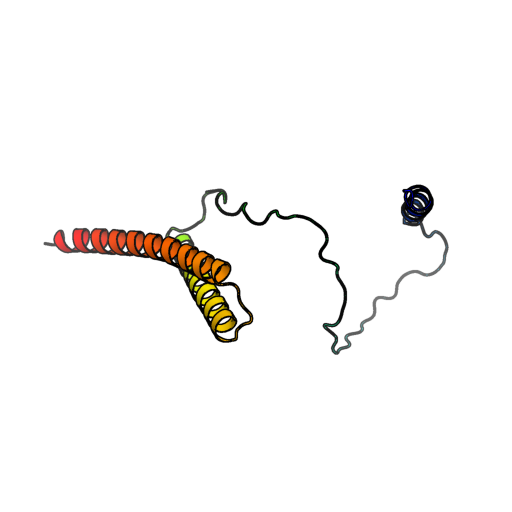 N 1
ATOM 618 C CA . ILE A 1 99 ? -6.797 11.100 10.740 1.00 94.56 99 ILE A CA 1
ATOM 619 C C . ILE A 1 99 ? -6.325 9.772 10.140 1.00 94.56 99 ILE A C 1
ATOM 621 O O . ILE A 1 99 ? -5.542 9.771 9.186 1.00 94.56 99 ILE A O 1
ATOM 625 N N . ASP A 1 100 ? -6.853 8.649 10.631 1.00 93.38 100 ASP A N 1
ATOM 626 C CA . ASP A 1 100 ? -6.540 7.315 10.114 1.00 93.38 100 ASP A CA 1
ATOM 627 C C . ASP A 1 100 ? -7.060 7.134 8.685 1.00 93.38 100 ASP A C 1
ATOM 629 O O . ASP A 1 100 ? -6.374 6.546 7.849 1.00 93.38 100 ASP A O 1
ATOM 633 N N . VAL A 1 101 ? -8.243 7.677 8.377 1.00 93.44 101 VAL A N 1
ATOM 634 C CA . VAL A 1 101 ? -8.803 7.633 7.019 1.00 93.44 101 VAL A CA 1
ATOM 635 C C . VAL A 1 101 ? -7.932 8.408 6.039 1.00 93.44 101 VAL A C 1
ATOM 637 O O . VAL A 1 101 ? -7.562 7.866 5.002 1.00 93.44 101 VAL A O 1
ATOM 640 N N . VAL A 1 102 ? -7.553 9.644 6.366 1.00 94.50 102 VAL A N 1
ATOM 641 C CA . VAL A 1 102 ? -6.713 10.463 5.476 1.00 94.50 102 VAL A CA 1
ATOM 642 C C . VAL A 1 102 ? -5.313 9.867 5.331 1.00 94.50 102 VAL A C 1
ATOM 644 O O . VAL A 1 102 ? -4.763 9.857 4.233 1.00 94.50 102 VAL A O 1
ATOM 647 N N . THR A 1 103 ? -4.754 9.305 6.405 1.00 95.50 103 THR A N 1
ATOM 648 C CA . THR A 1 103 ? -3.456 8.615 6.354 1.00 95.50 103 THR A CA 1
ATOM 649 C C . THR A 1 103 ? -3.516 7.385 5.449 1.00 95.50 103 THR A C 1
ATOM 651 O O . THR A 1 103 ? -2.635 7.186 4.613 1.00 95.50 103 THR A O 1
ATOM 654 N N . ALA A 1 104 ? -4.568 6.571 5.577 1.00 94.94 104 ALA A N 1
ATOM 655 C CA . ALA A 1 104 ? -4.749 5.383 4.751 1.00 94.94 104 ALA A CA 1
ATOM 656 C C . ALA A 1 104 ? -4.991 5.735 3.274 1.00 94.94 104 ALA A C 1
ATOM 658 O O . ALA A 1 104 ? -4.433 5.081 2.394 1.00 94.94 104 ALA A O 1
ATOM 659 N N . ILE A 1 105 ? -5.765 6.790 3.001 1.00 94.38 105 ILE A N 1
ATOM 660 C CA . ILE A 1 105 ? -5.974 7.304 1.642 1.00 94.38 105 ILE A CA 1
ATOM 661 C C . ILE A 1 105 ? -4.652 7.803 1.051 1.00 94.38 105 ILE A C 1
ATOM 663 O O . ILE A 1 105 ? -4.291 7.371 -0.038 1.00 94.38 105 ILE A O 1
ATOM 667 N N . GLY A 1 106 ? -3.877 8.611 1.781 1.00 96.06 106 GLY A N 1
ATOM 668 C CA . GLY A 1 106 ? -2.590 9.119 1.290 1.00 96.06 106 GLY A CA 1
ATOM 669 C C . GLY A 1 106 ? -1.571 8.010 0.989 1.00 96.06 106 GLY A C 1
ATOM 670 O O . GLY A 1 106 ? -0.835 8.079 0.002 1.00 96.06 106 GLY A O 1
ATOM 671 N N . ALA A 1 107 ? -1.558 6.942 1.795 1.00 92.12 107 ALA A N 1
ATOM 672 C CA . ALA A 1 107 ? -0.743 5.757 1.524 1.00 92.12 107 ALA A CA 1
ATOM 673 C C . ALA A 1 107 ? -1.202 5.013 0.256 1.00 92.12 107 ALA A C 1
ATOM 675 O O . ALA A 1 107 ? -0.368 4.572 -0.538 1.00 92.12 107 ALA A O 1
ATOM 676 N N . ALA A 1 108 ? -2.515 4.889 0.044 1.00 95.88 108 ALA A N 1
ATOM 677 C CA . ALA A 1 108 ? -3.074 4.261 -1.149 1.00 95.88 108 ALA A CA 1
ATOM 678 C C . ALA A 1 108 ? -2.816 5.084 -2.425 1.00 95.88 108 ALA A C 1
ATOM 680 O O . ALA A 1 108 ? -2.465 4.505 -3.451 1.00 95.88 108 ALA A O 1
ATOM 681 N N . GLU A 1 109 ? -2.926 6.413 -2.357 1.00 94.44 109 GLU A N 1
ATOM 682 C CA . GLU A 1 109 ? -2.645 7.330 -3.471 1.00 94.44 109 GLU A CA 1
ATOM 683 C C . GLU A 1 109 ? -1.178 7.256 -3.905 1.00 94.44 109 GLU A C 1
ATOM 685 O O . GLU A 1 109 ? -0.890 7.038 -5.079 1.00 94.44 109 GLU A O 1
ATOM 690 N N . THR A 1 110 ? -0.243 7.318 -2.953 1.00 94.38 110 THR A N 1
ATOM 691 C CA . THR A 1 110 ? 1.200 7.233 -3.247 1.00 94.38 110 THR A CA 1
ATOM 692 C C . THR A 1 110 ? 1.568 5.907 -3.932 1.00 94.38 110 THR A C 1
ATOM 694 O O . THR A 1 110 ? 2.379 5.860 -4.865 1.00 94.38 110 THR A O 1
ATOM 697 N N . ALA A 1 111 ? 0.964 4.805 -3.478 1.00 92.81 111 ALA A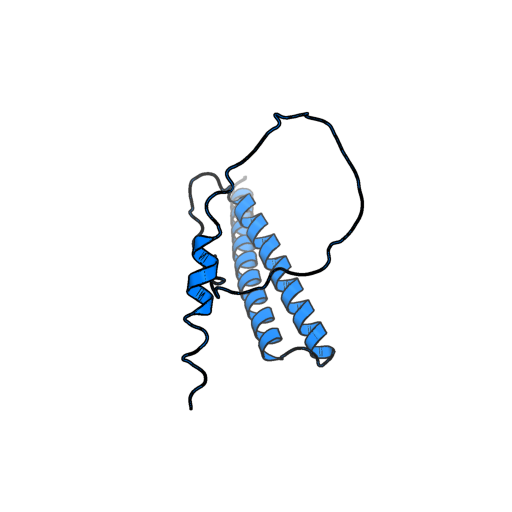 N 1
ATOM 698 C CA . ALA A 1 111 ? 1.169 3.485 -4.064 1.00 92.81 111 ALA A CA 1
ATOM 699 C C . ALA A 1 111 ? 0.577 3.396 -5.484 1.00 92.81 111 ALA A C 1
ATOM 701 O O . ALA A 1 111 ? 1.227 2.891 -6.405 1.00 92.81 111 ALA A O 1
ATOM 702 N N . LEU A 1 112 ? -0.622 3.953 -5.686 1.00 94.38 112 LEU A N 1
ATOM 703 C CA . LEU A 1 112 ? -1.284 4.008 -6.987 1.00 94.38 112 LEU A CA 1
ATOM 704 C C . LEU A 1 112 ? -0.487 4.833 -8.006 1.00 94.38 112 LEU A C 1
ATOM 706 O O . LEU A 1 112 ? -0.274 4.356 -9.122 1.00 94.38 112 LEU A O 1
ATOM 710 N N . ASP A 1 113 ? 0.008 6.011 -7.621 1.00 95.50 113 ASP A N 1
ATOM 711 C CA . ASP A 1 113 ? 0.827 6.877 -8.482 1.00 95.50 113 ASP A CA 1
ATOM 712 C C . ASP A 1 113 ? 2.070 6.146 -9.000 1.00 95.50 113 ASP A C 1
ATOM 714 O O . ASP A 1 113 ? 2.419 6.220 -10.182 1.00 95.50 113 ASP A O 1
ATOM 718 N N . THR A 1 114 ? 2.705 5.358 -8.130 1.00 93.12 114 THR A N 1
ATOM 719 C CA . THR A 1 114 ? 3.875 4.551 -8.488 1.00 93.12 114 THR A CA 1
ATOM 720 C C . THR A 1 114 ? 3.524 3.485 -9.529 1.00 93.12 114 THR A C 1
ATOM 722 O O . THR A 1 114 ? 4.253 3.301 -10.506 1.00 93.12 114 THR A O 1
ATOM 725 N N . ILE A 1 115 ? 2.389 2.797 -9.371 1.00 92.50 115 ILE A N 1
ATOM 726 C CA . ILE A 1 115 ? 1.934 1.788 -10.339 1.00 92.50 115 ILE A CA 1
ATOM 727 C C . ILE A 1 115 ? 1.591 2.419 -11.680 1.00 92.50 115 ILE A C 1
ATOM 729 O O . ILE A 1 115 ? 1.947 1.864 -12.721 1.00 92.50 115 ILE A O 1
ATOM 733 N N . VAL A 1 116 ? 0.904 3.560 -11.677 1.00 93.75 116 VAL A N 1
ATOM 734 C CA . VAL A 1 116 ? 0.542 4.265 -12.910 1.00 93.75 116 VAL A CA 1
ATOM 735 C C . VAL A 1 116 ? 1.804 4.666 -13.672 1.00 93.75 116 VAL A C 1
ATOM 737 O O . VAL A 1 116 ? 1.899 4.384 -14.865 1.00 93.75 116 VAL A O 1
ATOM 740 N N . ALA A 1 117 ? 2.824 5.185 -12.983 1.00 94.38 117 ALA A N 1
ATOM 741 C CA . ALA A 1 117 ? 4.108 5.509 -13.602 1.00 94.38 117 ALA A CA 1
ATOM 742 C C . ALA A 1 117 ? 4.780 4.284 -14.253 1.00 94.38 117 ALA A C 1
ATOM 744 O O . ALA A 1 117 ? 5.280 4.362 -15.380 1.00 94.38 117 ALA A O 1
ATOM 745 N N . VAL A 1 118 ? 4.762 3.127 -13.582 1.00 91.81 118 VAL A N 1
ATOM 746 C CA . VAL A 1 118 ? 5.305 1.875 -14.136 1.00 91.81 118 VAL A CA 1
ATOM 747 C C . VAL A 1 118 ? 4.482 1.396 -15.335 1.00 91.81 118 VAL A C 1
ATOM 749 O O . VAL A 1 118 ? 5.052 1.032 -16.366 1.00 91.81 118 VAL A O 1
ATOM 752 N N . ARG A 1 119 ? 3.148 1.434 -15.238 1.00 91.75 119 ARG A N 1
ATOM 753 C CA . ARG A 1 119 ? 2.224 1.067 -16.320 1.00 91.75 119 ARG A CA 1
ATOM 754 C C . ARG A 1 119 ? 2.478 1.916 -17.560 1.00 91.75 119 ARG A C 1
ATOM 756 O O . ARG A 1 119 ? 2.636 1.367 -18.649 1.00 91.75 119 ARG A O 1
ATOM 763 N N . ASP A 1 120 ? 2.571 3.229 -17.395 1.00 93.94 120 ASP A N 1
ATOM 764 C CA . ASP A 1 120 ? 2.777 4.163 -18.498 1.00 93.94 120 ASP A CA 1
ATOM 765 C C . ASP A 1 120 ? 4.143 3.947 -19.157 1.00 93.94 120 ASP A C 1
ATOM 767 O O . ASP A 1 120 ? 4.252 3.939 -20.387 1.00 93.94 120 ASP A O 1
ATOM 771 N N . ARG A 1 121 ? 5.185 3.664 -18.363 1.00 91.56 121 ARG A N 1
ATOM 772 C CA . ARG A 1 121 ? 6.515 3.357 -18.899 1.00 91.56 121 ARG A CA 1
ATOM 773 C C . ARG A 1 121 ? 6.535 2.064 -19.716 1.00 91.56 121 ARG A C 1
ATOM 775 O O . ARG A 1 121 ? 7.152 2.038 -20.783 1.00 91.56 121 ARG A O 1
ATOM 782 N N . VAL A 1 122 ? 5.857 1.015 -19.252 1.00 90.25 122 VAL A N 1
ATOM 783 C CA . VAL A 1 122 ? 5.760 -0.271 -19.967 1.00 90.25 122 VAL A CA 1
ATOM 784 C C . VAL A 1 122 ? 4.959 -0.120 -21.261 1.00 90.25 122 VAL A C 1
ATOM 786 O O . VAL A 1 122 ? 5.384 -0.603 -22.310 1.00 90.25 122 VAL A O 1
ATOM 789 N N . VAL A 1 123 ? 3.835 0.600 -21.217 1.00 93.06 123 VAL A N 1
ATOM 790 C CA . VAL A 1 123 ? 3.012 0.878 -22.404 1.00 93.06 123 VAL A CA 1
ATOM 791 C C . VAL A 1 123 ? 3.794 1.690 -23.440 1.00 93.06 123 VAL A C 1
ATOM 793 O O . VAL A 1 123 ? 3.736 1.386 -24.635 1.00 93.06 123 VAL A O 1
ATOM 796 N N . SER A 1 124 ? 4.556 2.693 -22.997 1.00 92.25 124 SER A N 1
ATOM 797 C CA . SER A 1 124 ? 5.428 3.497 -23.858 1.00 92.25 124 SER A CA 1
ATOM 798 C C . SER A 1 124 ? 6.491 2.638 -24.548 1.00 92.25 124 SER A C 1
ATOM 800 O O . SER A 1 124 ? 6.593 2.686 -25.774 1.00 92.25 124 SER A O 1
ATOM 802 N N . ALA A 1 125 ? 7.210 1.798 -23.796 1.00 90.94 125 ALA A N 1
ATOM 803 C CA . ALA A 1 125 ? 8.239 0.913 -24.346 1.00 90.94 125 ALA A CA 1
ATOM 804 C C . ALA A 1 125 ? 7.668 -0.086 -25.369 1.00 90.94 125 ALA A C 1
ATOM 806 O O . ALA A 1 125 ? 8.269 -0.317 -26.416 1.00 90.94 125 ALA A O 1
ATOM 807 N N . TYR A 1 126 ? 6.478 -0.638 -25.109 1.00 90.94 126 TYR A N 1
ATOM 808 C CA . TYR A 1 126 ? 5.803 -1.521 -26.063 1.00 90.94 126 TYR A CA 1
ATOM 809 C C . TYR A 1 126 ? 5.382 -0.784 -27.344 1.00 90.94 126 TYR A C 1
ATOM 811 O O . TYR A 1 126 ? 5.597 -1.275 -28.453 1.00 90.94 126 TYR A O 1
ATOM 819 N N . SER A 1 127 ? 4.820 0.419 -27.201 1.00 88.88 127 SER A N 1
ATOM 820 C CA . SER A 1 127 ? 4.387 1.241 -28.337 1.00 88.88 127 SER A CA 1
ATOM 821 C C . SER A 1 127 ? 5.558 1.668 -29.229 1.00 88.88 127 SER A C 1
ATOM 823 O O . SER A 1 127 ? 5.396 1.769 -30.442 1.00 88.88 127 SER A O 1
ATOM 825 N N . GLU A 1 128 ? 6.733 1.915 -28.649 1.00 89.56 128 GLU A N 1
ATOM 826 C CA . GLU A 1 128 ? 7.961 2.259 -29.375 1.00 89.56 128 GLU A CA 1
ATOM 827 C C . GLU A 1 128 ? 8.485 1.084 -30.216 1.00 89.56 128 GLU A C 1
ATOM 829 O O . GLU A 1 128 ? 8.764 1.264 -31.400 1.00 89.56 128 GLU A O 1
ATOM 834 N N . ILE A 1 129 ? 8.496 -0.137 -29.664 1.00 83.75 129 ILE A N 1
ATOM 835 C CA . ILE A 1 129 ? 8.857 -1.362 -30.405 1.00 83.75 129 ILE A CA 1
ATOM 836 C C . ILE A 1 129 ? 7.901 -1.592 -31.583 1.00 83.75 129 ILE A C 1
ATOM 838 O O . ILE A 1 129 ? 8.336 -1.888 -32.695 1.00 83.75 129 ILE A O 1
ATOM 842 N N . MET A 1 130 ? 6.594 -1.425 -31.357 1.00 78.56 130 MET A N 1
ATOM 843 C CA . MET A 1 130 ? 5.570 -1.597 -32.396 1.00 78.56 130 MET A CA 1
ATOM 844 C C . MET A 1 130 ? 5.704 -0.571 -33.529 1.00 78.56 130 MET A C 1
ATOM 846 O O . MET A 1 130 ? 5.442 -0.894 -34.683 1.00 78.56 130 MET A O 1
ATOM 850 N N . ARG A 1 131 ? 6.141 0.658 -33.229 1.00 77.00 131 ARG A N 1
ATOM 851 C CA . ARG A 1 131 ? 6.342 1.723 -34.228 1.00 77.00 131 ARG A CA 1
ATOM 852 C C . ARG A 1 131 ? 7.598 1.548 -35.086 1.00 77.00 131 ARG A C 1
ATOM 854 O O . ARG A 1 131 ? 7.727 2.249 -36.082 1.00 77.00 131 ARG A O 1
ATOM 861 N N . MET A 1 132 ? 8.486 0.625 -34.723 1.00 76.44 132 MET A N 1
ATOM 862 C CA . MET A 1 132 ? 9.696 0.293 -35.478 1.00 76.44 132 MET A CA 1
ATOM 863 C C . MET A 1 132 ? 9.516 -0.941 -36.390 1.00 76.44 132 MET A C 1
ATOM 865 O O . MET A 1 132 ? 10.397 -1.237 -37.184 1.00 76.44 132 MET A O 1
ATOM 869 N N . GLN A 1 133 ? 8.387 -1.661 -36.304 1.00 58.25 133 GLN A N 1
ATOM 870 C CA . GLN A 1 133 ? 8.098 -2.897 -37.062 1.00 58.25 133 GLN A CA 1
ATOM 871 C C . GLN A 1 133 ? 7.676 -2.671 -38.534 1.00 58.25 133 GLN A C 1
ATOM 873 O O . GLN A 1 133 ? 6.917 -3.469 -39.084 1.00 58.25 133 GLN A O 1
ATOM 878 N N . ILE A 1 134 ? 8.179 -1.624 -39.196 1.00 55.28 134 ILE A N 1
ATOM 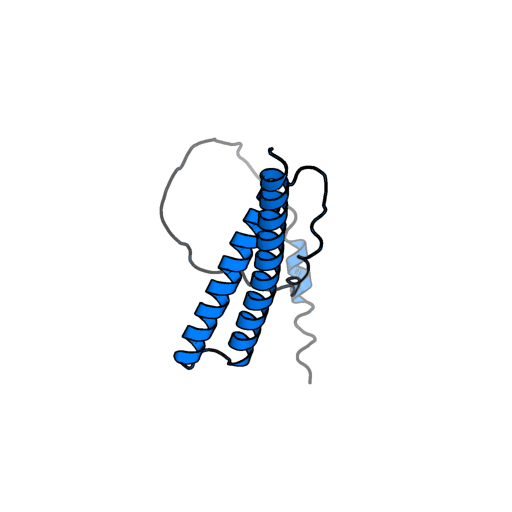879 C CA . ILE A 1 134 ? 8.115 -1.493 -40.664 1.00 55.28 134 ILE A CA 1
ATOM 880 C C . ILE A 1 134 ? 9.490 -1.198 -41.253 1.00 55.28 134 ILE A C 1
ATOM 882 O O . ILE A 1 134 ? 10.178 -0.295 -40.728 1.00 55.28 134 ILE A O 1
#

Sequence (134 aa):
MSIGALDAASAYGRAMRAASPLSGT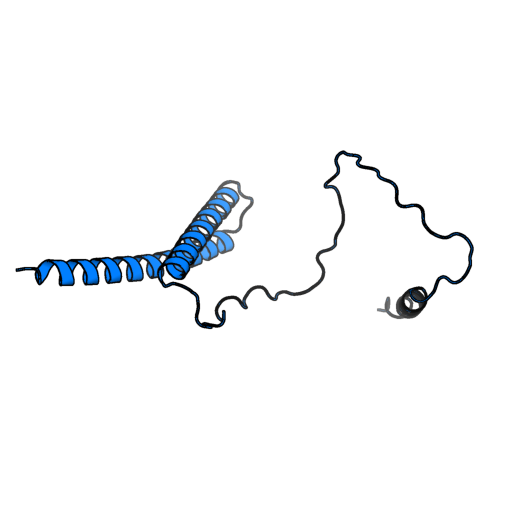GQPASASATSGAGGIGAGLGVGGGLGGLGGIGGSVGGGTSFGGMVESMVSETAGSLRNAETQSVKQIGGKGDLIDVVTAIGAAETALDTIVAVRDRVVSAYSEIMRMQI

Foldseek 3Di:
DDPDDPVVVVVVVVVPVPDDDDDDDDDDDDDDDDDDDDDPDDDDDDDDDPPPPPPPDPDPDPDQDPVNVLVVLVVVLVVLVVQLVVQVVCVVVVNHDPVSNVVSVVVSVVSVVVNVVVVVVVVVVVVVVVVVPD

Radius of gyration: 27.72 Å; chains: 1; bounding box: 40×57×87 Å

pLDDT: mean 71.41, std 21.25, range [38.0, 96.06]

Secondary structure (DSSP, 8-state):
----SSSHHHHHHHSSTTS----------------------------S---TT--S-----TT--HHHHHHHHHHHHHHHHHHHHHHHHHHHTT-S-HHHHHHHHHHHHHHHHHHHHHHHHHHHHHHHHHHT--